Protein AF-A0A8H7XDQ0-F1 (afdb_monomer)

Nearest PDB structures (foldseek):
  6oop-assembly1_A  TM=6.979E-01  e=4.831E+00  Escherichia coli

Foldseek 3Di:
DVQLLVLQLQLLVQLLVCQVVVDPPCRNVCRNVVSNVVSVVVVVVVVLVVLCVVCVPCSPVSVVVVVVVVVVVVVVCVVVVVVVCVPPNPNVSSVVVSVVVNVVVVVVVVCVVCVVVVVVVCVVVCVVPDD

Structure (mmCIF, N/CA/C/O backbone):
data_AF-A0A8H7XDQ0-F1
#
_entry.id   AF-A0A8H7XDQ0-F1
#
loop_
_atom_site.group_PDB
_atom_site.id
_atom_site.type_symbol
_atom_site.label_atom_id
_atom_site.label_alt_id
_atom_site.label_comp_id
_atom_site.label_asym_id
_atom_site.label_entity_id
_atom_site.label_seq_id
_atom_site.pdbx_PDB_ins_code
_atom_site.Cartn_x
_atom_site.Cartn_y
_atom_site.Cartn_z
_atom_site.occupancy
_atom_site.B_iso_or_equiv
_atom_site.auth_seq_id
_atom_site.auth_comp_id
_atom_site.auth_asym_id
_atom_site.auth_atom_id
_atom_site.pdbx_PDB_model_num
ATOM 1 N N . MET A 1 1 ? -6.743 8.892 3.136 1.00 69.12 1 MET A N 1
ATOM 2 C CA . MET A 1 1 ? -7.023 7.814 2.158 1.00 69.12 1 MET A CA 1
ATOM 3 C C . MET A 1 1 ? -6.855 8.294 0.718 1.00 69.12 1 MET A C 1
ATOM 5 O O . MET A 1 1 ? -6.057 7.706 0.011 1.00 69.12 1 MET A O 1
ATOM 9 N N . ILE A 1 2 ? -7.502 9.386 0.288 1.00 67.25 2 ILE A N 1
ATOM 10 C CA . ILE A 1 2 ? -7.308 9.936 -1.075 1.00 67.25 2 ILE A CA 1
ATOM 11 C C . ILE A 1 2 ? -5.862 10.418 -1.307 1.00 67.25 2 ILE A C 1
ATOM 13 O O . ILE A 1 2 ? -5.268 10.087 -2.326 1.00 67.25 2 ILE A O 1
ATOM 17 N N . SER A 1 3 ? -5.264 11.117 -0.333 1.00 69.44 3 SER A N 1
ATOM 18 C CA . SER A 1 3 ? -3.849 11.528 -0.380 1.00 69.44 3 SER A CA 1
ATOM 19 C C . SER A 1 3 ? -2.891 10.335 -0.487 1.00 69.44 3 SER A C 1
ATOM 21 O O . SER A 1 3 ? -2.026 10.324 -1.353 1.00 69.44 3 SER A O 1
ATOM 23 N N . TYR A 1 4 ? -3.097 9.298 0.332 1.00 71.50 4 TYR A N 1
ATOM 24 C CA . TYR A 1 4 ? -2.370 8.022 0.264 1.00 71.50 4 TYR A CA 1
ATOM 25 C C . TYR A 1 4 ? -2.417 7.414 -1.146 1.00 71.50 4 TYR A C 1
ATOM 27 O O . TYR A 1 4 ? -1.381 7.106 -1.723 1.00 71.50 4 TYR A O 1
ATOM 35 N N . LEU A 1 5 ? -3.612 7.317 -1.736 1.00 68.75 5 LEU A N 1
ATOM 36 C CA . LEU A 1 5 ? -3.806 6.709 -3.053 1.00 68.75 5 LEU A CA 1
ATOM 37 C C . LEU A 1 5 ? -3.066 7.492 -4.147 1.00 68.75 5 LEU A C 1
ATOM 39 O O . LEU A 1 5 ? -2.370 6.891 -4.959 1.00 68.75 5 LEU A O 1
ATOM 43 N N . LEU A 1 6 ? -3.153 8.826 -4.131 1.00 69.69 6 LEU A N 1
ATOM 44 C CA . LEU A 1 6 ? -2.487 9.681 -5.115 1.00 69.69 6 LEU A CA 1
ATOM 45 C C . LEU A 1 6 ? -0.963 9.535 -5.073 1.00 69.69 6 LEU A C 1
ATOM 47 O O . LEU A 1 6 ? -0.355 9.319 -6.122 1.00 69.69 6 LEU A O 1
ATOM 51 N N . PHE A 1 7 ? -0.359 9.603 -3.884 1.00 73.62 7 PHE A N 1
ATOM 52 C CA . PHE A 1 7 ? 1.097 9.531 -3.720 1.00 73.62 7 PHE A CA 1
ATOM 53 C C . PHE A 1 7 ? 1.650 8.119 -3.947 1.00 73.62 7 PHE A C 1
ATOM 55 O O . PHE A 1 7 ? 2.671 7.951 -4.612 1.00 73.62 7 PHE A O 1
ATOM 62 N N . THR A 1 8 ? 0.957 7.084 -3.468 1.00 70.56 8 THR A N 1
ATOM 63 C CA . THR A 1 8 ? 1.405 5.698 -3.640 1.00 70.56 8 THR A CA 1
ATOM 64 C C . THR A 1 8 ? 1.218 5.220 -5.083 1.00 70.56 8 THR A C 1
ATOM 66 O O . THR A 1 8 ? 2.123 4.587 -5.622 1.00 70.56 8 THR A O 1
ATOM 69 N N . ALA A 1 9 ? 0.117 5.580 -5.759 1.00 68.44 9 ALA A N 1
ATOM 70 C CA . ALA A 1 9 ? -0.081 5.238 -7.170 1.00 68.44 9 ALA A CA 1
ATOM 71 C C . ALA A 1 9 ? 0.969 5.914 -8.063 1.00 68.44 9 ALA A C 1
ATOM 73 O O . ALA A 1 9 ? 1.664 5.226 -8.810 1.00 68.44 9 ALA A O 1
ATOM 74 N N . THR A 1 10 ? 1.144 7.237 -7.953 1.00 71.94 10 THR A N 1
ATOM 75 C CA . THR A 1 10 ? 2.173 7.949 -8.735 1.00 71.94 10 THR A CA 1
ATOM 76 C C . THR A 1 10 ? 3.577 7.421 -8.451 1.00 71.94 10 THR A C 1
ATOM 78 O O . THR A 1 10 ? 4.348 7.257 -9.393 1.00 71.94 10 THR A O 1
ATOM 81 N N . GLY A 1 11 ? 3.884 7.054 -7.204 1.00 66.06 11 GLY A N 1
ATOM 82 C CA . GLY A 1 11 ? 5.151 6.430 -6.830 1.00 66.06 11 GLY A CA 1
ATOM 83 C C . GLY A 1 11 ? 5.394 5.062 -7.487 1.00 66.06 11 GLY A C 1
ATOM 84 O O . GLY A 1 11 ? 6.454 4.851 -8.078 1.00 66.06 11 GLY A O 1
ATOM 85 N N . PHE A 1 12 ? 4.413 4.149 -7.469 1.00 68.00 12 PHE A N 1
ATOM 86 C CA . PHE A 1 12 ? 4.536 2.836 -8.126 1.00 68.00 12 PHE A CA 1
ATOM 87 C C . PHE A 1 12 ? 4.645 2.949 -9.654 1.00 68.00 12 PHE A C 1
ATOM 89 O O . PHE A 1 12 ? 5.475 2.267 -10.261 1.00 68.00 12 PHE A O 1
ATOM 96 N N . PHE A 1 13 ? 3.865 3.835 -10.285 1.00 66.25 13 PHE A N 1
ATOM 97 C CA . PHE A 1 13 ? 3.946 4.070 -11.732 1.00 66.25 13 PHE A CA 1
ATOM 98 C C . PHE A 1 13 ? 5.271 4.739 -12.139 1.00 66.25 13 PHE A C 1
ATOM 100 O O . PHE A 1 13 ? 5.869 4.334 -13.140 1.00 66.25 13 PHE A O 1
ATOM 107 N N . ALA A 1 14 ? 5.769 5.703 -11.354 1.00 67.69 14 ALA A N 1
ATOM 108 C CA . ALA A 1 14 ? 7.062 6.353 -11.584 1.00 67.69 14 ALA A CA 1
ATOM 109 C C . ALA A 1 14 ? 8.229 5.365 -11.436 1.00 67.69 14 ALA A C 1
ATOM 111 O O . ALA A 1 14 ? 9.143 5.355 -12.265 1.00 67.69 14 ALA A O 1
ATOM 112 N N . TRP A 1 15 ? 8.173 4.482 -10.437 1.00 66.81 15 TRP A N 1
ATOM 113 C CA . TRP A 1 15 ? 9.177 3.440 -10.236 1.00 66.81 15 TRP A CA 1
ATOM 114 C C . TRP A 1 15 ? 9.141 2.386 -11.358 1.00 66.81 15 TRP A C 1
ATOM 116 O O . TRP A 1 15 ? 10.180 2.044 -11.920 1.00 66.81 15 TRP A O 1
ATOM 126 N N . GLY A 1 16 ? 7.949 1.942 -11.776 1.00 62.28 16 GLY A N 1
ATOM 127 C CA . GLY A 1 16 ? 7.778 0.958 -12.852 1.00 62.28 16 GLY A CA 1
ATOM 128 C C . GLY A 1 16 ? 8.149 1.460 -14.258 1.00 62.28 16 GLY A C 1
ATOM 129 O O . GLY A 1 16 ? 8.621 0.677 -15.087 1.00 62.28 16 GLY A O 1
ATOM 130 N N . GLN A 1 17 ? 7.968 2.752 -14.553 1.00 62.03 17 GLN A N 1
ATOM 131 C CA . GLN A 1 17 ? 8.495 3.380 -15.778 1.00 62.03 17 GLN A CA 1
ATOM 132 C C . GLN A 1 17 ? 10.022 3.510 -15.718 1.00 62.03 17 GLN A C 1
ATOM 134 O O . GLN A 1 17 ? 10.711 3.121 -16.662 1.00 62.03 17 GLN A O 1
ATOM 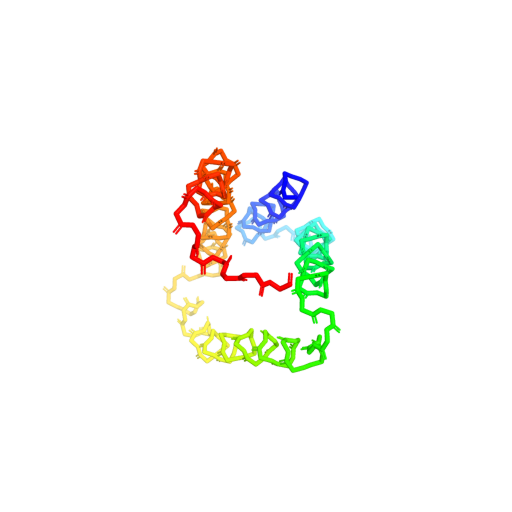139 N N . SER A 1 18 ? 10.558 3.963 -14.581 1.00 57.81 18 SER A N 1
ATOM 140 C CA . SER A 1 18 ? 12.002 4.153 -14.393 1.00 57.81 18 SER A CA 1
ATOM 141 C C . SER A 1 18 ? 12.786 2.835 -14.447 1.00 57.81 18 SER A C 1
ATOM 143 O O . SER A 1 18 ? 13.880 2.797 -15.006 1.00 57.81 18 SER A O 1
ATOM 145 N N . ALA A 1 19 ? 12.205 1.732 -13.959 1.00 58.75 19 ALA A N 1
ATOM 146 C CA . ALA A 1 19 ? 12.792 0.394 -14.052 1.00 58.75 19 ALA A CA 1
ATOM 147 C C . ALA A 1 19 ? 12.897 -0.125 -15.501 1.00 58.75 19 ALA A C 1
ATOM 149 O O . ALA A 1 19 ? 13.801 -0.894 -15.810 1.00 58.75 19 ALA A O 1
ATOM 150 N N . LYS A 1 20 ? 12.000 0.299 -16.409 1.00 58.53 20 LYS A N 1
ATOM 151 C CA . LYS A 1 20 ? 12.071 -0.052 -17.842 1.00 58.53 20 LYS A CA 1
ATOM 152 C C . LYS A 1 20 ? 13.076 0.807 -18.603 1.00 58.53 20 LYS A C 1
ATOM 154 O O . LYS A 1 20 ? 13.655 0.354 -19.583 1.00 58.53 20 LYS A O 1
ATOM 159 N N . ALA A 1 21 ? 13.200 2.066 -18.198 1.00 58.91 21 ALA A N 1
ATOM 160 C CA . ALA A 1 21 ? 13.953 3.074 -18.925 1.00 58.91 21 ALA A CA 1
ATOM 161 C C . ALA A 1 21 ? 15.449 3.106 -18.564 1.00 58.91 21 ALA A C 1
ATOM 163 O O . ALA A 1 21 ? 16.156 3.932 -19.133 1.00 58.91 21 ALA A O 1
ATOM 164 N N . LEU A 1 22 ? 15.926 2.258 -17.629 1.00 61.38 22 LEU A N 1
ATOM 165 C CA . LEU A 1 22 ? 17.319 2.258 -17.132 1.00 61.38 22 LEU A CA 1
ATOM 166 C C . LEU A 1 22 ? 17.818 3.686 -16.830 1.00 61.38 22 LEU A C 1
ATOM 168 O O . LEU A 1 22 ? 18.952 4.062 -17.12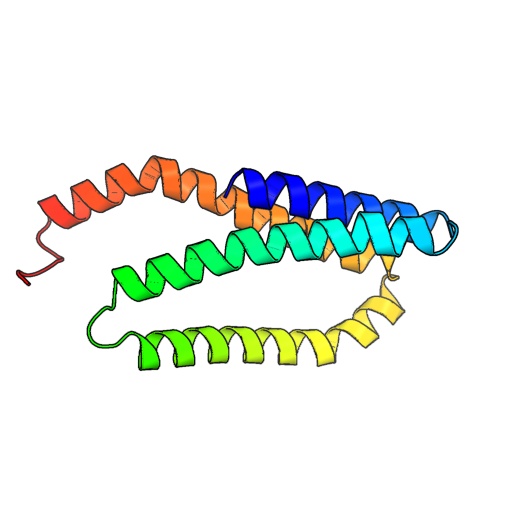0 1.00 61.38 22 LEU A O 1
ATOM 172 N N . SER A 1 23 ? 16.920 4.520 -16.300 1.00 57.72 23 SER A N 1
ATOM 173 C CA . SER A 1 23 ? 17.185 5.941 -16.101 1.00 57.72 23 SER A CA 1
ATOM 174 C C . SER A 1 23 ? 18.169 6.159 -14.947 1.00 57.72 23 SER A C 1
ATOM 176 O O . SER A 1 23 ? 18.235 5.320 -14.044 1.00 57.72 23 SER A O 1
ATOM 178 N N . PRO A 1 24 ? 18.913 7.284 -14.938 1.00 62.22 24 PRO A N 1
ATOM 179 C CA . PRO A 1 24 ? 19.857 7.603 -13.873 1.00 62.22 24 PRO A CA 1
ATOM 180 C C . PRO A 1 24 ? 19.220 7.426 -12.494 1.00 62.22 24 PRO A C 1
ATOM 182 O O . PRO A 1 24 ? 18.089 7.865 -12.273 1.00 62.22 24 PR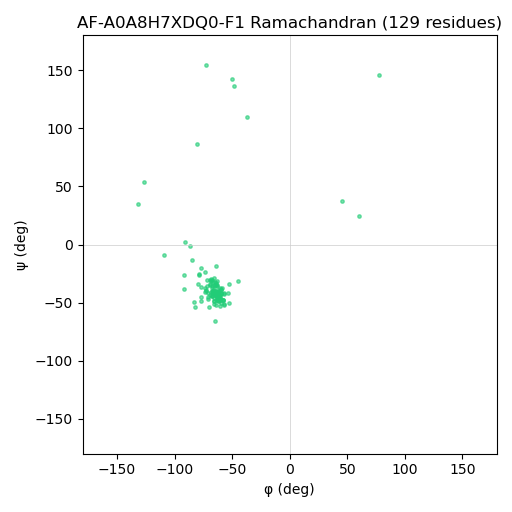O A O 1
ATOM 185 N N . TRP A 1 25 ? 19.968 6.815 -11.572 1.00 64.38 25 TRP A N 1
ATOM 186 C CA . TRP A 1 25 ? 19.526 6.407 -10.233 1.00 64.38 25 TRP A CA 1
ATOM 187 C C . TRP A 1 25 ? 18.689 7.428 -9.425 1.00 64.38 25 TRP A C 1
ATOM 189 O O . TRP A 1 25 ? 17.819 6.971 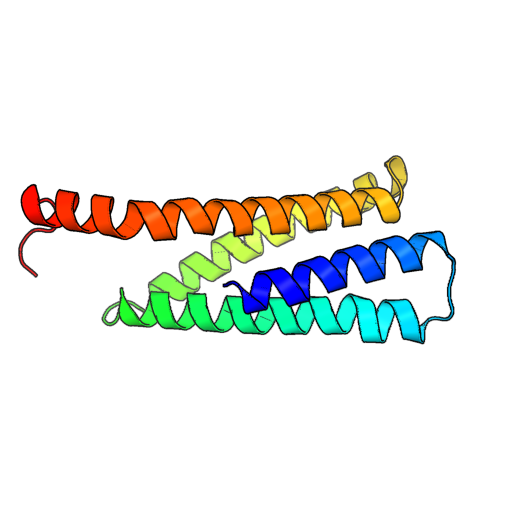-8.677 1.00 64.38 25 TRP A O 1
ATOM 199 N N . PRO A 1 26 ? 18.849 8.770 -9.548 1.00 64.88 26 PRO A N 1
ATOM 200 C CA . PRO A 1 26 ? 18.089 9.705 -8.720 1.00 64.88 26 PRO A CA 1
ATOM 201 C C . PRO A 1 26 ? 16.588 9.681 -9.019 1.00 64.88 26 PRO A C 1
ATOM 203 O O . PRO A 1 26 ? 15.778 9.867 -8.117 1.00 64.88 26 PRO A O 1
ATOM 206 N N . VAL A 1 27 ? 16.190 9.421 -10.266 1.00 65.12 27 VAL A N 1
ATOM 207 C CA . VAL A 1 27 ? 14.781 9.472 -10.683 1.00 65.12 27 VAL A CA 1
ATOM 208 C C . VAL A 1 27 ? 13.959 8.313 -10.084 1.00 65.12 27 VAL A C 1
ATOM 210 O O . VAL A 1 27 ? 12.978 8.587 -9.390 1.00 65.12 27 VAL A O 1
ATOM 213 N N . PRO A 1 28 ? 14.343 7.029 -10.240 1.00 64.75 28 PRO A N 1
ATOM 214 C CA . PRO A 1 28 ? 13.632 5.922 -9.598 1.00 64.75 28 PRO A CA 1
ATOM 215 C C . PRO A 1 28 ? 13.677 5.973 -8.064 1.00 64.75 28 PRO A C 1
ATOM 217 O O . PRO A 1 28 ? 12.700 5.599 -7.414 1.00 64.75 28 PRO A O 1
ATOM 220 N N . VAL A 1 29 ? 14.787 6.427 -7.473 1.00 65.06 29 VAL A N 1
ATOM 221 C CA . VAL A 1 29 ? 14.985 6.377 -6.015 1.00 65.06 29 VAL A CA 1
ATOM 222 C C . VAL A 1 29 ? 14.326 7.563 -5.308 1.00 65.06 29 VAL A C 1
ATOM 224 O O . VAL A 1 29 ? 13.564 7.368 -4.364 1.00 65.06 29 VAL A O 1
ATOM 227 N N . VAL A 1 30 ? 14.562 8.793 -5.763 1.00 68.81 30 VAL A N 1
ATOM 228 C CA . VAL A 1 30 ? 14.035 9.987 -5.082 1.00 68.81 30 VAL A CA 1
ATOM 229 C C . VAL A 1 30 ? 12.556 10.178 -5.397 1.00 68.81 30 VAL A C 1
ATOM 231 O O . VAL A 1 30 ? 11.759 10.399 -4.489 1.00 68.81 30 VAL A O 1
ATOM 234 N N . VAL A 1 31 ? 12.168 10.048 -6.668 1.00 70.06 31 VAL A N 1
ATOM 235 C CA . VAL A 1 31 ? 10.775 10.259 -7.079 1.00 70.06 31 VAL A CA 1
ATOM 236 C C . VAL A 1 31 ? 9.961 8.992 -6.824 1.00 70.06 31 VAL A C 1
ATOM 238 O O . VAL A 1 31 ? 8.977 9.046 -6.100 1.00 70.06 31 VAL A O 1
ATOM 241 N N . GLY A 1 32 ? 10.386 7.829 -7.325 1.00 71.88 32 GLY A N 1
ATOM 242 C CA . GLY A 1 32 ? 9.633 6.577 -7.161 1.00 71.88 32 GLY A CA 1
ATOM 243 C C . GLY A 1 32 ? 9.530 6.111 -5.704 1.00 71.88 32 GLY A C 1
ATOM 244 O O . GLY A 1 32 ? 8.447 6.101 -5.121 1.00 71.88 32 GLY A O 1
ATOM 245 N N . LEU A 1 33 ? 10.658 5.744 -5.089 1.00 73.62 33 LEU A N 1
ATOM 246 C CA . LEU A 1 33 ? 10.680 5.234 -3.710 1.00 73.62 33 LEU A CA 1
ATOM 247 C C . LEU A 1 33 ? 10.296 6.298 -2.669 1.00 73.62 33 LEU A C 1
ATOM 249 O O . LEU A 1 33 ? 9.621 5.964 -1.691 1.00 73.62 33 LEU A O 1
ATOM 253 N N . GLY A 1 34 ? 10.674 7.563 -2.878 1.00 77.69 34 GLY A N 1
ATOM 254 C CA . GLY A 1 34 ? 10.301 8.668 -1.991 1.00 77.69 34 GLY A CA 1
ATOM 255 C C . GLY A 1 34 ? 8.788 8.892 -1.922 1.00 77.69 34 GLY A C 1
ATOM 256 O O . GLY A 1 34 ? 8.224 8.927 -0.827 1.00 77.69 34 GLY A O 1
ATOM 257 N N . LEU A 1 35 ? 8.106 8.953 -3.073 1.00 77.31 35 LEU A N 1
ATOM 258 C CA . LEU A 1 35 ? 6.645 9.113 -3.129 1.00 77.31 35 LEU A CA 1
ATOM 259 C C . LEU A 1 35 ? 5.900 7.905 -2.546 1.00 77.31 35 LEU A C 1
ATOM 261 O O . LEU A 1 35 ? 4.911 8.086 -1.833 1.00 77.31 35 LEU A O 1
ATOM 265 N N . ILE A 1 36 ? 6.394 6.683 -2.787 1.00 78.81 36 ILE A N 1
ATOM 266 C CA . ILE A 1 36 ? 5.813 5.461 -2.211 1.00 78.81 36 ILE A CA 1
ATOM 267 C C . ILE A 1 36 ? 5.872 5.509 -0.681 1.00 78.81 36 ILE A C 1
ATOM 269 O O . ILE A 1 36 ? 4.840 5.343 -0.030 1.00 78.81 36 ILE A O 1
ATOM 273 N N . ASN A 1 37 ? 7.051 5.760 -0.103 1.00 81.50 37 ASN A N 1
ATOM 274 C CA . ASN A 1 37 ? 7.227 5.779 1.353 1.00 81.50 37 ASN A CA 1
ATOM 275 C C . ASN A 1 37 ? 6.439 6.915 2.010 1.00 81.50 37 ASN A C 1
ATOM 277 O O . ASN A 1 37 ? 5.799 6.701 3.040 1.00 81.50 37 ASN A O 1
ATOM 281 N N . PHE A 1 38 ? 6.418 8.094 1.386 1.00 80.00 38 PHE A N 1
ATOM 282 C CA . PHE A 1 38 ? 5.623 9.221 1.863 1.00 80.00 38 PHE A CA 1
ATOM 283 C C . PHE A 1 38 ? 4.126 8.888 1.887 1.00 80.00 38 PHE A C 1
ATOM 285 O O . PHE A 1 38 ? 3.458 9.088 2.904 1.00 80.00 38 PHE A O 1
ATOM 292 N N . GLY A 1 39 ? 3.610 8.301 0.802 1.00 79.12 39 GLY A N 1
ATOM 293 C CA . GLY A 1 39 ? 2.237 7.811 0.745 1.00 79.12 39 GLY A CA 1
ATOM 294 C C . GLY A 1 39 ? 1.960 6.792 1.850 1.00 79.12 39 GLY A C 1
ATOM 295 O O . GLY A 1 39 ? 1.037 6.988 2.639 1.00 79.12 39 GLY A O 1
ATOM 296 N N . ILE A 1 40 ? 2.807 5.765 1.984 1.00 82.25 40 ILE A N 1
ATOM 297 C CA . ILE A 1 40 ? 2.653 4.705 2.992 1.00 82.25 40 ILE A CA 1
ATOM 298 C C . ILE A 1 40 ? 2.612 5.259 4.415 1.00 82.25 40 ILE A C 1
ATOM 300 O O . ILE A 1 40 ? 1.766 4.833 5.209 1.00 82.25 40 ILE A O 1
ATOM 304 N N . GLN A 1 41 ? 3.469 6.228 4.736 1.00 84.62 41 GLN A N 1
ATOM 305 C CA . GLN A 1 41 ? 3.506 6.830 6.063 1.00 84.62 41 GLN A CA 1
ATOM 306 C C . GLN A 1 41 ? 2.192 7.550 6.394 1.00 84.62 41 GLN A C 1
ATOM 308 O O . GLN A 1 41 ? 1.637 7.333 7.471 1.00 84.62 41 GLN A O 1
ATOM 313 N N . LEU A 1 42 ? 1.640 8.328 5.454 1.00 82.12 42 LEU A N 1
ATOM 314 C CA . LEU A 1 42 ? 0.353 9.013 5.636 1.00 82.12 42 LEU A CA 1
ATOM 315 C C . LEU A 1 42 ? -0.805 8.031 5.883 1.00 82.12 42 LEU A C 1
ATOM 317 O O . LEU A 1 42 ? -1.704 8.315 6.674 1.00 82.12 42 LEU A O 1
ATOM 321 N N . GLY A 1 43 ? -0.794 6.877 5.211 1.00 80.56 43 GLY A N 1
ATOM 322 C CA . GLY A 1 43 ? -1.800 5.829 5.407 1.00 80.56 43 GLY A CA 1
ATOM 323 C C . GLY A 1 43 ? -1.656 5.128 6.752 1.00 80.56 43 GLY A C 1
ATOM 324 O O . GLY A 1 43 ? -2.634 4.982 7.485 1.00 80.56 43 GLY A O 1
ATOM 325 N N . THR A 1 44 ? -0.427 4.741 7.090 1.00 82.88 44 THR A N 1
ATOM 326 C CA . THR A 1 44 ? -0.118 3.987 8.310 1.00 82.88 44 THR A CA 1
ATOM 327 C C . THR A 1 44 ? -0.476 4.792 9.551 1.00 82.88 44 THR A C 1
ATOM 329 O O . THR A 1 44 ? -1.154 4.266 10.429 1.00 82.88 44 THR A O 1
ATOM 332 N N . THR A 1 45 ? -0.116 6.079 9.598 1.00 85.69 45 THR A N 1
ATOM 333 C CA . THR A 1 45 ? -0.464 6.955 10.726 1.00 85.69 45 THR A CA 1
ATOM 334 C C . THR A 1 45 ? -1.979 7.010 10.948 1.00 85.69 45 THR A C 1
ATOM 336 O O . THR A 1 45 ? -2.432 6.891 12.081 1.00 85.69 45 THR A O 1
ATOM 339 N N . GLY A 1 46 ? -2.778 7.094 9.877 1.00 82.31 46 GLY A N 1
ATOM 340 C CA . GLY A 1 46 ? -4.240 7.105 9.990 1.00 82.31 46 GLY A CA 1
ATOM 341 C C . GLY A 1 46 ? -4.832 5.799 10.537 1.00 82.31 46 GLY A C 1
ATOM 342 O O . GLY A 1 46 ? -5.746 5.838 11.357 1.00 82.31 46 GLY A O 1
ATOM 343 N N . VAL A 1 47 ? -4.307 4.644 10.114 1.00 80.75 47 VAL A N 1
ATOM 344 C CA . VAL A 1 47 ? -4.761 3.329 10.607 1.00 80.75 47 VAL A CA 1
ATOM 345 C C . VAL A 1 47 ? -4.390 3.140 12.075 1.00 80.75 47 VAL A C 1
ATOM 347 O O . VAL A 1 47 ? -5.224 2.721 12.872 1.00 80.75 47 VAL A O 1
ATOM 350 N N . VAL A 1 48 ? -3.157 3.495 12.436 1.00 81.31 48 VAL A N 1
ATOM 351 C CA . VAL A 1 48 ? -2.632 3.422 13.804 1.00 81.31 48 VAL A CA 1
ATOM 352 C C . VAL A 1 48 ? -3.509 4.247 14.749 1.00 81.31 48 VAL A C 1
ATOM 354 O O . VAL A 1 48 ? -4.008 3.707 15.733 1.00 81.31 48 VAL A O 1
ATOM 357 N N . SER A 1 49 ? -3.776 5.517 14.425 1.00 83.50 49 SER A N 1
ATOM 358 C CA . SER A 1 49 ? -4.648 6.371 15.243 1.00 83.50 49 SER A CA 1
ATOM 359 C C . SER A 1 49 ? -6.065 5.807 15.373 1.00 83.50 49 SER A C 1
ATOM 361 O O . SER A 1 49 ? -6.604 5.757 16.473 1.00 83.50 49 SER A O 1
ATOM 363 N N . TYR A 1 50 ? -6.646 5.291 14.286 1.00 80.88 50 TYR A N 1
ATOM 364 C CA . TYR A 1 50 ? -7.984 4.697 14.330 1.00 80.88 50 TYR A CA 1
ATOM 365 C C . TYR A 1 50 ? -8.067 3.463 15.245 1.00 80.88 50 TYR A C 1
ATOM 367 O O . TYR A 1 50 ? -9.056 3.281 15.959 1.00 80.88 50 TYR A O 1
ATOM 375 N N . VAL A 1 51 ? -7.036 2.613 15.240 1.00 77.94 51 VAL A N 1
ATOM 376 C CA . VAL A 1 51 ? -6.974 1.426 16.104 1.00 77.94 51 VAL A CA 1
ATOM 377 C C . VAL A 1 51 ? -6.862 1.825 17.577 1.00 77.94 51 VAL A C 1
ATOM 379 O O . VAL A 1 51 ? -7.558 1.226 18.399 1.00 77.94 51 VAL A O 1
ATOM 382 N N . VAL A 1 52 ? -6.072 2.860 17.900 1.00 77.56 52 VAL A N 1
ATOM 383 C CA . VAL A 1 52 ? -5.990 3.434 19.262 1.00 77.56 52 VAL A CA 1
ATOM 384 C C . VAL A 1 52 ? -7.360 3.910 19.718 1.00 77.56 52 VAL A C 1
ATOM 386 O O . VAL A 1 52 ? -7.784 3.590 20.826 1.00 77.56 52 VAL A O 1
ATOM 389 N N . ASP A 1 53 ? -8.053 4.656 18.858 1.00 79.69 53 ASP A N 1
ATOM 390 C CA . ASP A 1 53 ? -9.328 5.275 19.202 1.00 79.69 53 ASP A CA 1
ATOM 391 C C . ASP A 1 53 ? -10.435 4.235 19.415 1.00 79.69 53 ASP A C 1
ATOM 393 O O . ASP A 1 53 ? -11.252 4.385 20.322 1.00 79.69 53 ASP A O 1
ATOM 397 N N . CYS A 1 54 ? -10.453 3.156 18.622 1.00 76.44 54 CYS A N 1
ATOM 398 C CA . CYS A 1 54 ? -11.455 2.092 18.751 1.00 76.44 54 CYS A CA 1
ATOM 399 C C . CYS A 1 54 ? -11.177 1.117 19.906 1.00 76.44 54 CYS A C 1
ATOM 401 O O . CYS A 1 54 ? -12.117 0.510 20.411 1.00 76.44 54 CYS A O 1
ATOM 403 N N . HIS A 1 55 ? -9.916 0.952 20.318 1.00 73.25 55 HIS A N 1
ATOM 404 C CA . HIS A 1 55 ? -9.506 0.012 21.369 1.00 73.25 55 HIS A CA 1
ATOM 405 C C . HIS A 1 55 ? -8.691 0.714 22.464 1.00 73.25 55 HIS A C 1
ATOM 407 O O . HIS A 1 55 ? -7.590 0.272 22.790 1.00 73.25 55 HIS A O 1
ATOM 413 N N . ARG A 1 56 ? -9.215 1.799 23.055 1.00 65.88 56 ARG A N 1
ATOM 414 C CA . ARG A 1 56 ? -8.482 2.592 24.068 1.00 65.88 56 ARG A CA 1
ATOM 415 C C . ARG A 1 56 ? -7.963 1.752 25.241 1.00 65.88 56 ARG A C 1
ATOM 417 O O . ARG A 1 56 ? -6.801 1.911 25.604 1.00 65.88 56 ARG A O 1
ATOM 424 N N . ASP A 1 57 ? -8.764 0.815 25.752 1.00 71.06 57 ASP A N 1
ATOM 425 C CA . ASP A 1 57 ? -8.394 -0.024 26.907 1.00 71.06 57 ASP A CA 1
ATOM 426 C C . ASP A 1 57 ? -7.407 -1.159 26.577 1.00 71.06 57 ASP A C 1
ATOM 428 O O . ASP A 1 57 ? -6.726 -1.663 27.466 1.00 71.06 57 ASP A O 1
ATOM 432 N N . LYS A 1 58 ? -7.296 -1.566 25.303 1.00 75.81 58 LYS A N 1
ATOM 433 C CA . LYS A 1 58 ? -6.424 -2.669 24.841 1.00 75.81 58 LYS A CA 1
ATOM 434 C C . LYS A 1 58 ? -5.579 -2.294 23.626 1.00 75.81 58 LYS A C 1
ATOM 436 O O . LYS A 1 58 ? -5.305 -3.114 22.748 1.00 75.81 58 LYS A O 1
ATOM 441 N N . SER A 1 59 ? -5.160 -1.037 23.566 1.00 73.75 59 SER A N 1
ATOM 442 C CA . SER A 1 59 ? -4.440 -0.486 22.416 1.00 73.75 59 SER A CA 1
ATOM 443 C C . SER A 1 59 ? -3.133 -1.243 22.149 1.00 73.75 59 SER A C 1
ATOM 445 O O . SER A 1 59 ? -2.857 -1.588 21.002 1.00 73.75 59 SER A O 1
ATOM 447 N N . GLY A 1 60 ? -2.379 -1.596 23.197 1.00 78.00 60 GLY A N 1
ATOM 448 C CA . GLY A 1 60 ? -1.129 -2.358 23.086 1.00 78.00 60 GLY A CA 1
ATOM 449 C C . GLY A 1 60 ? -1.293 -3.746 22.451 1.00 78.00 60 GLY A C 1
ATOM 450 O O . GLY A 1 60 ? -0.566 -4.082 21.516 1.00 78.00 60 GLY A O 1
ATOM 451 N N . GLU A 1 61 ? -2.279 -4.531 22.898 1.00 82.00 61 GLU A N 1
ATOM 452 C CA . GLU A 1 61 ? -2.566 -5.866 22.341 1.00 82.00 61 GLU A CA 1
ATOM 453 C C . GLU A 1 61 ? -3.056 -5.778 20.887 1.00 82.00 61 GLU A C 1
ATOM 455 O O . GLU A 1 61 ? -2.605 -6.539 20.026 1.00 82.00 61 GLU A O 1
ATOM 460 N N . ALA A 1 62 ? -3.921 -4.803 20.580 1.00 82.25 62 ALA A N 1
ATOM 461 C CA . ALA A 1 62 ? -4.421 -4.575 19.225 1.00 82.25 62 ALA A CA 1
ATOM 462 C C . ALA A 1 62 ? -3.294 -4.178 18.252 1.00 82.25 62 ALA A C 1
ATOM 464 O O . ALA A 1 62 ? -3.234 -4.673 17.122 1.00 82.25 62 ALA A O 1
ATOM 465 N N . PHE A 1 63 ? -2.354 -3.335 18.693 1.00 83.38 63 PHE A N 1
ATOM 466 C CA . PHE A 1 63 ? -1.172 -2.987 17.906 1.00 83.38 63 PHE A CA 1
ATOM 467 C C . PHE A 1 63 ? -0.232 -4.157 17.671 1.00 83.38 63 PHE A C 1
ATOM 469 O O . PHE A 1 63 ? 0.314 -4.282 16.569 1.00 83.38 63 PHE A O 1
ATOM 476 N N . ALA A 1 64 ? -0.023 -4.992 18.687 1.00 84.88 64 ALA A N 1
ATOM 477 C CA . ALA A 1 64 ? 0.812 -6.177 18.569 1.00 84.88 64 ALA A CA 1
ATOM 478 C C . ALA A 1 64 ? 0.225 -7.148 17.536 1.00 84.88 64 ALA A C 1
ATOM 480 O O . ALA A 1 64 ? 0.938 -7.568 16.626 1.00 84.88 64 ALA A O 1
ATOM 481 N N . ALA A 1 65 ? -1.085 -7.413 17.596 1.00 87.06 65 ALA A N 1
ATOM 482 C CA . ALA A 1 65 ? -1.777 -8.250 16.618 1.00 87.06 65 ALA A CA 1
ATOM 483 C C . ALA A 1 65 ? -1.699 -7.669 15.193 1.00 87.06 65 ALA A C 1
ATOM 485 O O . ALA A 1 65 ? -1.393 -8.391 14.243 1.00 87.06 65 ALA A O 1
ATOM 486 N N . MET A 1 66 ? -1.895 -6.355 15.032 1.00 86.19 66 MET A N 1
ATOM 487 C CA . MET A 1 66 ? -1.786 -5.693 13.727 1.00 86.19 66 MET A CA 1
ATOM 488 C C . MET A 1 66 ? -0.370 -5.807 13.139 1.00 86.19 66 MET A C 1
ATOM 490 O O . MET A 1 66 ? -0.207 -6.119 11.957 1.00 86.19 66 MET A O 1
ATOM 494 N N . ASN A 1 67 ? 0.663 -5.581 13.956 1.00 87.50 67 ASN A N 1
ATOM 495 C CA . ASN A 1 67 ? 2.050 -5.722 13.513 1.00 87.50 67 ASN A CA 1
ATOM 496 C C . ASN A 1 67 ? 2.422 -7.180 13.240 1.00 87.50 67 ASN A C 1
ATOM 498 O O . ASN A 1 67 ? 3.166 -7.443 12.299 1.00 87.50 67 ASN A O 1
ATOM 502 N N . PHE A 1 68 ? 1.889 -8.126 14.007 1.00 89.75 68 PHE A N 1
ATOM 503 C CA . PHE A 1 68 ? 2.098 -9.549 13.772 1.00 89.75 68 PHE A CA 1
ATOM 504 C C . PHE A 1 68 ? 1.584 -9.967 12.390 1.00 89.75 68 PHE A C 1
ATOM 506 O O . PHE A 1 68 ? 2.346 -10.520 11.599 1.00 89.75 68 PHE A O 1
ATOM 513 N N . VAL A 1 69 ? 0.343 -9.602 12.043 1.00 89.06 69 VAL A N 1
ATOM 514 C CA . VAL A 1 69 ? -0.231 -9.883 10.714 1.00 89.06 69 VAL A CA 1
ATOM 515 C C . VAL A 1 69 ? 0.585 -9.212 9.605 1.00 89.06 69 VAL A C 1
ATOM 517 O O . VAL A 1 69 ? 0.902 -9.847 8.598 1.00 89.06 69 VAL A O 1
ATOM 520 N N . LYS A 1 70 ? 0.988 -7.949 9.804 1.00 84.19 70 LYS A N 1
ATOM 521 C CA . LYS A 1 70 ? 1.849 -7.223 8.858 1.00 84.19 70 LYS A CA 1
ATOM 522 C C . LYS A 1 70 ? 3.176 -7.954 8.622 1.00 84.19 70 LYS A C 1
ATOM 524 O O . LYS A 1 70 ? 3.587 -8.112 7.475 1.00 84.19 70 LYS A O 1
ATOM 529 N N . ASN A 1 71 ? 3.843 -8.389 9.688 1.00 89.31 71 ASN A N 1
ATOM 530 C CA . ASN A 1 71 ? 5.143 -9.050 9.603 1.00 89.31 71 ASN A CA 1
ATOM 531 C C . ASN A 1 71 ? 5.036 -10.464 9.020 1.00 89.31 71 ASN A C 1
ATOM 533 O O . ASN A 1 71 ? 5.902 -10.850 8.241 1.00 89.31 71 ASN A O 1
ATOM 537 N N . MET A 1 72 ? 3.961 -11.207 9.306 1.00 91.31 72 MET A N 1
ATOM 538 C CA . MET A 1 72 ? 3.691 -12.490 8.645 1.00 91.31 72 MET A CA 1
ATOM 539 C C . MET A 1 72 ? 3.521 -12.324 7.133 1.00 91.31 72 MET A C 1
ATOM 541 O O . MET A 1 72 ? 4.107 -13.080 6.359 1.00 91.31 72 MET A O 1
ATOM 545 N N . PHE A 1 73 ? 2.757 -11.315 6.704 1.00 86.62 73 PHE A N 1
ATOM 546 C CA . PHE A 1 73 ? 2.594 -11.021 5.282 1.00 86.62 73 PHE A CA 1
ATOM 547 C C . PHE A 1 73 ? 3.928 -10.625 4.635 1.00 86.62 73 PHE A C 1
ATOM 549 O O . PHE A 1 73 ? 4.276 -11.137 3.573 1.00 86.62 73 PHE A O 1
ATOM 556 N N . ALA A 1 74 ? 4.705 -9.761 5.298 1.00 85.25 74 ALA A N 1
ATOM 557 C CA . ALA A 1 74 ? 6.023 -9.353 4.821 1.00 85.25 74 ALA A CA 1
ATOM 558 C C . ALA A 1 74 ? 6.993 -10.540 4.705 1.00 85.25 74 ALA A C 1
ATOM 560 O O . ALA A 1 74 ? 7.726 -10.635 3.722 1.00 85.25 74 ALA A O 1
ATOM 561 N N . PHE A 1 75 ? 6.961 -11.466 5.665 1.00 87.19 75 PHE A N 1
ATOM 562 C CA . PHE A 1 75 ? 7.766 -12.683 5.638 1.00 87.19 75 PHE A CA 1
ATOM 563 C C . PHE A 1 75 ? 7.398 -13.580 4.452 1.00 87.19 75 PHE A C 1
ATOM 565 O O . PHE A 1 75 ? 8.281 -14.002 3.705 1.00 87.19 75 PHE A O 1
ATOM 572 N N . GLY A 1 76 ? 6.103 -13.829 4.230 1.00 87.62 76 GLY A N 1
ATOM 573 C CA . GLY A 1 76 ? 5.642 -14.606 3.077 1.00 87.62 76 GLY A CA 1
ATOM 574 C C . GLY A 1 76 ? 6.052 -13.968 1.748 1.00 87.62 76 GLY A C 1
ATOM 575 O O . GLY A 1 76 ? 6.541 -14.654 0.852 1.00 87.62 76 GLY A O 1
ATOM 576 N N . LEU A 1 77 ? 5.934 -12.640 1.651 1.00 85.12 77 LEU A N 1
ATOM 577 C CA . LEU A 1 77 ? 6.314 -11.905 0.451 1.00 85.12 77 LEU A CA 1
ATOM 578 C C . LEU A 1 77 ? 7.824 -11.973 0.191 1.00 85.12 77 LEU A C 1
ATOM 580 O O . LEU A 1 77 ? 8.213 -12.266 -0.930 1.00 85.12 77 LEU A O 1
ATOM 584 N N . VAL A 1 78 ? 8.679 -11.758 1.196 1.00 85.50 78 VAL A N 1
ATOM 585 C CA . VAL A 1 78 ? 10.149 -11.789 1.037 1.00 85.50 78 VAL A CA 1
ATOM 586 C C . VAL A 1 78 ? 10.661 -13.138 0.535 1.00 85.50 78 VAL A C 1
ATOM 588 O O . VAL A 1 78 ? 11.573 -13.170 -0.289 1.00 85.50 78 VAL A O 1
ATOM 591 N N . ASN A 1 79 ? 10.071 -14.241 0.994 1.00 84.06 79 ASN A N 1
ATOM 592 C CA . ASN A 1 79 ? 10.478 -15.571 0.542 1.00 84.06 79 ASN A CA 1
ATOM 593 C C . ASN A 1 79 ? 10.101 -15.817 -0.928 1.00 84.06 79 ASN A C 1
ATOM 595 O O . ASN A 1 79 ? 10.852 -16.463 -1.646 1.00 84.06 79 ASN A O 1
ATOM 599 N N . TYR A 1 80 ? 8.974 -15.270 -1.390 1.00 83.31 80 TYR A N 1
ATOM 600 C CA . TYR A 1 80 ? 8.475 -15.492 -2.750 1.00 83.31 80 TYR A CA 1
ATOM 601 C C . TYR A 1 80 ? 8.954 -14.446 -3.772 1.00 83.31 80 TYR A C 1
ATOM 603 O O . TYR A 1 80 ? 9.038 -14.719 -4.968 1.00 83.31 80 TYR A O 1
ATOM 611 N N . ILE A 1 81 ? 9.273 -13.226 -3.328 1.00 81.56 81 ILE A N 1
ATOM 612 C CA . ILE A 1 81 ? 9.503 -12.094 -4.234 1.00 81.56 81 ILE A CA 1
ATOM 613 C C . ILE A 1 81 ? 10.765 -12.257 -5.083 1.00 81.56 81 ILE A C 1
ATOM 615 O O . ILE A 1 81 ? 10.781 -11.784 -6.215 1.00 81.56 81 ILE A O 1
ATOM 619 N N . ASN A 1 82 ? 11.797 -12.943 -4.582 1.00 82.12 82 ASN A N 1
ATOM 620 C CA . ASN A 1 82 ? 13.037 -13.159 -5.332 1.00 82.12 82 ASN A CA 1
ATOM 621 C C . ASN A 1 82 ? 12.802 -14.050 -6.561 1.00 82.12 82 ASN A C 1
ATOM 623 O O . ASN A 1 82 ? 13.154 -13.658 -7.675 1.00 82.12 82 ASN A O 1
ATOM 627 N N . ASP A 1 83 ? 12.117 -15.181 -6.383 1.00 82.38 83 ASP A N 1
ATOM 628 C CA . ASP A 1 83 ? 11.747 -16.079 -7.484 1.00 82.38 83 ASP A CA 1
ATOM 629 C C . ASP A 1 83 ? 10.756 -15.410 -8.446 1.00 82.38 83 ASP A C 1
ATOM 631 O O . ASP A 1 83 ? 10.810 -15.583 -9.669 1.00 82.38 83 ASP A O 1
ATOM 635 N N . TRP A 1 84 ? 9.864 -14.575 -7.908 1.00 78.88 84 TRP A N 1
ATOM 636 C CA . TRP A 1 84 ? 8.897 -13.840 -8.713 1.00 78.88 84 TRP A CA 1
ATOM 637 C C . TRP A 1 84 ? 9.559 -12.773 -9.597 1.00 78.88 84 TRP A C 1
ATOM 639 O O . TRP A 1 84 ? 9.218 -12.632 -10.774 1.00 78.88 84 TRP A O 1
ATOM 649 N N . ILE A 1 85 ? 10.551 -12.055 -9.064 1.00 78.19 85 ILE A N 1
ATOM 650 C CA . ILE A 1 85 ? 11.355 -11.093 -9.828 1.00 78.19 85 ILE A CA 1
ATOM 651 C C . ILE A 1 85 ? 12.182 -11.815 -10.895 1.00 78.19 85 ILE A C 1
ATOM 653 O O . ILE A 1 85 ? 12.253 -11.327 -12.024 1.00 78.19 85 ILE A O 1
ATOM 657 N N . ALA A 1 86 ? 12.755 -12.978 -10.572 1.00 77.69 86 ALA A N 1
ATOM 658 C CA . ALA A 1 86 ? 13.555 -13.762 -11.510 1.00 77.69 86 ALA A CA 1
ATOM 659 C C . ALA A 1 86 ? 12.742 -14.274 -12.715 1.00 77.69 86 ALA A C 1
ATOM 661 O O . ALA A 1 86 ? 13.270 -14.357 -13.821 1.00 77.69 86 ALA A O 1
ATOM 662 N N . THR A 1 87 ? 11.456 -14.581 -12.524 1.00 80.00 87 THR A N 1
ATOM 663 C CA . THR A 1 87 ? 10.591 -15.165 -13.567 1.00 80.00 87 THR A CA 1
ATOM 664 C C . THR A 1 87 ? 9.814 -14.138 -14.394 1.00 80.00 87 THR A C 1
ATOM 666 O O . THR A 1 87 ? 9.643 -14.326 -15.596 1.00 80.00 87 THR A O 1
ATOM 669 N N . GLN A 1 88 ? 9.321 -13.056 -13.782 1.00 72.12 88 GLN A N 1
ATOM 670 C CA . GLN A 1 88 ? 8.432 -12.071 -14.431 1.00 72.12 88 GLN A CA 1
ATOM 671 C C . GLN A 1 88 ? 9.111 -10.718 -14.698 1.00 72.12 88 GLN A C 1
ATOM 673 O O . GLN A 1 88 ? 8.548 -9.860 -15.384 1.00 72.12 88 GLN A O 1
ATOM 678 N N . GLY A 1 89 ? 10.316 -10.516 -14.163 1.00 71.75 89 GLY A N 1
ATOM 679 C CA . GLY A 1 89 ? 11.048 -9.261 -14.240 1.00 71.75 89 GLY A CA 1
ATOM 680 C C . GLY A 1 89 ? 10.531 -8.205 -13.260 1.00 71.75 89 GLY A C 1
ATOM 681 O O . GLY A 1 89 ? 9.333 -8.059 -12.999 1.00 71.75 89 GLY A O 1
ATOM 682 N N . THR A 1 90 ? 11.459 -7.396 -12.754 1.00 68.06 90 THR A N 1
ATOM 683 C CA . THR A 1 90 ? 11.227 -6.364 -11.732 1.00 68.06 90 THR A CA 1
ATOM 684 C C . THR A 1 90 ? 10.088 -5.403 -12.084 1.00 68.06 90 THR A C 1
ATOM 686 O O . THR A 1 90 ? 9.334 -4.968 -11.216 1.00 68.06 90 THR A O 1
ATOM 689 N N . ARG A 1 91 ? 9.909 -5.090 -13.372 1.00 65.31 91 ARG A N 1
ATOM 690 C CA . ARG A 1 91 ? 8.871 -4.160 -13.826 1.00 65.31 91 ARG A CA 1
ATOM 691 C C . ARG A 1 91 ? 7.456 -4.685 -13.592 1.00 65.31 91 ARG A C 1
ATOM 693 O O . ARG A 1 91 ? 6.627 -3.944 -13.070 1.00 65.31 91 ARG A O 1
ATOM 700 N N . ASN A 1 92 ? 7.178 -5.927 -13.987 1.00 69.38 92 ASN A N 1
ATOM 701 C CA . ASN A 1 92 ? 5.831 -6.488 -13.890 1.00 69.38 92 ASN A CA 1
ATOM 702 C C . ASN A 1 92 ? 5.453 -6.754 -12.436 1.00 69.38 92 ASN A C 1
ATOM 704 O O . ASN A 1 92 ? 4.347 -6.408 -12.034 1.00 69.38 92 ASN A O 1
ATOM 708 N N . VAL A 1 93 ? 6.383 -7.278 -11.633 1.00 74.94 93 VAL A N 1
ATOM 709 C CA . VAL A 1 93 ? 6.142 -7.551 -10.209 1.00 74.94 93 VAL A CA 1
ATOM 710 C C . VAL A 1 93 ? 5.735 -6.273 -9.470 1.00 74.94 93 VAL A C 1
ATOM 712 O O . VAL A 1 93 ? 4.712 -6.247 -8.789 1.00 74.94 93 VAL A O 1
ATOM 715 N N . PHE A 1 94 ? 6.457 -5.168 -9.672 1.00 69.00 94 PHE A N 1
ATOM 716 C CA . PHE A 1 94 ? 6.116 -3.901 -9.020 1.00 69.00 94 PHE A CA 1
ATOM 717 C C . PHE A 1 94 ? 4.859 -3.233 -9.587 1.00 69.00 94 PHE A C 1
ATOM 719 O O . PHE A 1 94 ? 4.136 -2.585 -8.832 1.00 69.00 94 PHE A O 1
ATOM 726 N N . PHE A 1 95 ? 4.547 -3.417 -10.874 1.00 70.50 95 PHE A N 1
ATOM 727 C CA . PHE A 1 95 ? 3.267 -2.972 -11.437 1.00 70.50 95 PHE A CA 1
ATOM 728 C C . PHE A 1 95 ? 2.082 -3.738 -10.841 1.00 70.50 95 PHE A C 1
ATOM 730 O O . PHE A 1 95 ? 1.056 -3.133 -10.540 1.00 70.50 95 PHE A O 1
ATOM 737 N N . VAL A 1 96 ? 2.227 -5.049 -10.628 1.00 77.69 96 VAL A N 1
ATOM 738 C CA . VAL A 1 96 ? 1.198 -5.890 -10.003 1.00 77.69 96 VAL A CA 1
ATOM 739 C C . VAL A 1 96 ? 1.018 -5.516 -8.533 1.00 77.69 96 VAL A C 1
ATOM 741 O O . VAL A 1 96 ? -0.114 -5.331 -8.095 1.00 77.69 96 VAL A O 1
ATOM 744 N N . ILE A 1 97 ? 2.105 -5.320 -7.781 1.00 79.44 97 ILE A N 1
ATOM 745 C CA . ILE A 1 97 ? 2.040 -4.884 -6.375 1.00 79.44 97 ILE A CA 1
ATOM 746 C C . ILE A 1 97 ? 1.429 -3.479 -6.267 1.00 79.44 97 ILE A C 1
ATOM 748 O O . ILE A 1 97 ? 0.557 -3.245 -5.426 1.00 79.44 97 ILE A O 1
ATOM 752 N N . GLY A 1 98 ? 1.825 -2.553 -7.143 1.00 72.00 98 GLY A N 1
ATOM 753 C CA . GLY A 1 98 ? 1.240 -1.216 -7.210 1.00 72.00 98 GLY A CA 1
ATOM 754 C C . GLY A 1 98 ? -0.247 -1.255 -7.563 1.00 72.00 98 GLY A C 1
ATOM 755 O O . GLY A 1 98 ? -1.056 -0.616 -6.893 1.00 72.00 98 GLY A O 1
ATOM 756 N N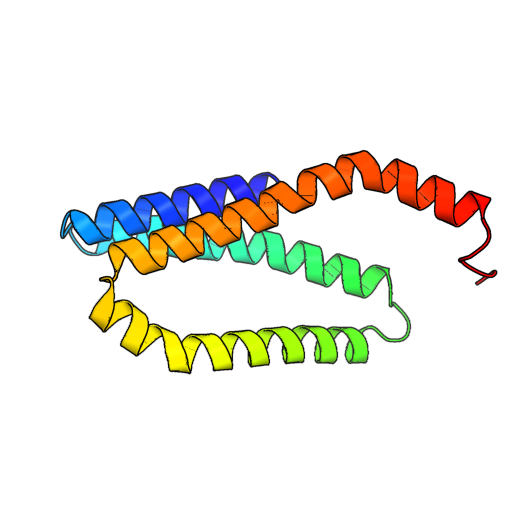 . GLY A 1 99 ? -0.629 -2.072 -8.547 1.00 75.00 99 GLY A N 1
ATOM 757 C CA . GLY A 1 99 ? -2.019 -2.297 -8.941 1.00 75.00 99 GLY A CA 1
ATOM 758 C C . GLY A 1 99 ? -2.864 -2.903 -7.821 1.00 75.00 99 GLY A C 1
ATOM 759 O O . GLY A 1 99 ? -3.958 -2.411 -7.553 1.00 75.00 99 GLY A O 1
ATOM 760 N N . LEU A 1 100 ? -2.344 -3.903 -7.104 1.00 79.56 100 L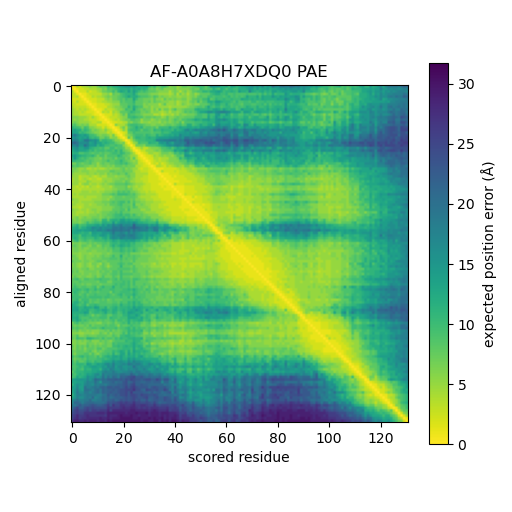EU A N 1
ATOM 761 C CA . LEU A 1 100 ? -3.010 -4.507 -5.948 1.00 79.56 100 LEU A CA 1
ATOM 762 C C . LEU A 1 100 ? -3.194 -3.489 -4.816 1.00 79.56 100 LEU A C 1
ATOM 764 O O . LEU A 1 100 ? -4.263 -3.418 -4.214 1.00 79.56 100 LEU A O 1
ATOM 768 N N . THR A 1 101 ? -2.184 -2.652 -4.572 1.00 73.81 101 THR A N 1
ATOM 769 C CA . THR A 1 101 ? -2.253 -1.568 -3.581 1.00 73.81 101 THR A CA 1
ATOM 770 C C . THR A 1 101 ? -3.334 -0.548 -3.948 1.00 73.81 101 THR A C 1
ATOM 772 O O . THR A 1 101 ? -4.126 -0.134 -3.096 1.00 73.81 101 THR A O 1
ATOM 775 N N . VAL A 1 102 ? -3.428 -0.176 -5.228 1.00 72.56 102 VAL A N 1
ATOM 776 C CA . VAL A 1 102 ? -4.480 0.716 -5.738 1.00 72.56 102 VAL A CA 1
ATOM 777 C C . VAL A 1 102 ? -5.857 0.053 -5.651 1.00 72.56 102 VAL A C 1
ATOM 779 O O . VAL A 1 102 ? -6.804 0.702 -5.216 1.00 72.56 102 VAL A O 1
ATOM 782 N N . ALA A 1 103 ? -5.980 -1.235 -5.976 1.00 75.69 103 ALA A N 1
ATOM 783 C CA . ALA A 1 103 ? -7.231 -1.988 -5.872 1.00 75.69 103 ALA A CA 1
ATOM 784 C C . ALA A 1 103 ? -7.719 -2.114 -4.417 1.00 75.69 103 ALA A C 1
ATOM 786 O O . ALA A 1 103 ? -8.896 -1.876 -4.127 1.00 75.69 103 ALA A O 1
ATOM 787 N N . ALA A 1 104 ? -6.819 -2.402 -3.474 1.00 74.62 104 ALA A N 1
ATOM 788 C CA . ALA A 1 104 ? -7.127 -2.411 -2.045 1.00 74.62 104 ALA A CA 1
ATOM 789 C C . ALA A 1 104 ? -7.571 -1.017 -1.559 1.00 74.62 104 ALA A C 1
ATOM 791 O O . ALA A 1 104 ? -8.556 -0.877 -0.831 1.00 74.62 104 ALA A O 1
ATOM 792 N N . SER A 1 105 ? -6.911 0.037 -2.044 1.00 71.19 105 SER A N 1
ATOM 793 C CA . SER A 1 105 ? -7.283 1.423 -1.736 1.00 71.19 105 SER A CA 1
ATOM 794 C C . SER A 1 105 ? -8.646 1.805 -2.323 1.00 71.19 105 SER A C 1
ATOM 796 O O . SER A 1 105 ? -9.460 2.428 -1.643 1.00 71.19 105 SER A O 1
ATOM 798 N N . LEU A 1 106 ? -8.947 1.378 -3.552 1.00 69.94 106 LEU A N 1
ATOM 799 C CA . LEU A 1 106 ? -10.252 1.560 -4.195 1.00 69.94 106 LEU A CA 1
ATOM 800 C C . LEU A 1 106 ? -11.357 0.815 -3.447 1.00 69.94 106 LEU A C 1
ATOM 802 O O . LEU A 1 106 ? -12.449 1.353 -3.316 1.00 69.94 106 LEU A O 1
ATOM 806 N N . THR A 1 107 ? -11.066 -0.355 -2.873 1.00 68.06 107 THR A N 1
ATOM 807 C CA . THR A 1 107 ? -12.003 -1.111 -2.017 1.00 68.06 107 THR A CA 1
ATOM 808 C C . THR A 1 107 ? -12.354 -0.353 -0.726 1.00 68.06 107 THR A C 1
ATOM 810 O O . THR A 1 107 ? -13.400 -0.578 -0.116 1.00 68.06 107 THR A O 1
ATOM 813 N N . THR A 1 108 ? -11.551 0.643 -0.343 1.00 65.62 108 THR A N 1
ATOM 814 C CA . THR A 1 108 ? -11.861 1.538 0.783 1.00 65.62 108 THR A CA 1
ATOM 815 C C . THR A 1 108 ? -12.972 2.546 0.433 1.00 65.62 108 THR A C 1
ATOM 817 O O . THR A 1 108 ? -13.683 3.014 1.322 1.00 65.62 108 THR A O 1
ATOM 820 N N . ILE A 1 109 ? -13.193 2.852 -0.853 1.00 65.56 109 ILE A N 1
ATOM 821 C CA . ILE A 1 109 ? -14.254 3.761 -1.329 1.00 65.56 109 ILE A CA 1
ATOM 822 C C . ILE A 1 109 ? -15.668 3.203 -1.074 1.00 65.56 109 ILE A C 1
ATOM 824 O O . ILE A 1 109 ? -16.467 3.915 -0.459 1.00 65.56 109 ILE A O 1
ATOM 828 N N . PRO A 1 110 ? -16.018 1.955 -1.458 1.00 62.69 110 PRO A N 1
ATOM 829 C CA . PRO A 1 110 ? -17.317 1.387 -1.118 1.00 62.69 110 PRO A CA 1
ATOM 830 C C . PRO A 1 110 ? -17.488 1.242 0.395 1.00 62.69 110 PRO A C 1
ATOM 832 O O . PRO A 1 110 ? -18.589 1.461 0.891 1.00 62.69 110 PRO A O 1
ATOM 835 N N . MET A 1 111 ? -16.414 0.997 1.155 1.00 61.66 111 MET A N 1
ATOM 836 C CA . MET A 1 111 ? -16.480 1.027 2.620 1.00 61.66 111 MET A CA 1
ATOM 837 C C . MET A 1 111 ? -16.803 2.433 3.161 1.00 61.66 111 MET A C 1
ATOM 839 O O . MET A 1 111 ? -17.513 2.554 4.152 1.00 61.66 111 MET A O 1
ATOM 843 N N . TYR A 1 112 ? -16.367 3.509 2.502 1.00 61.44 112 TYR A N 1
ATOM 844 C CA . TYR A 1 112 ? -16.698 4.882 2.901 1.00 61.44 112 TYR A CA 1
ATOM 845 C C . TYR A 1 112 ? -18.157 5.258 2.580 1.00 61.44 112 TYR A C 1
ATOM 847 O O . TYR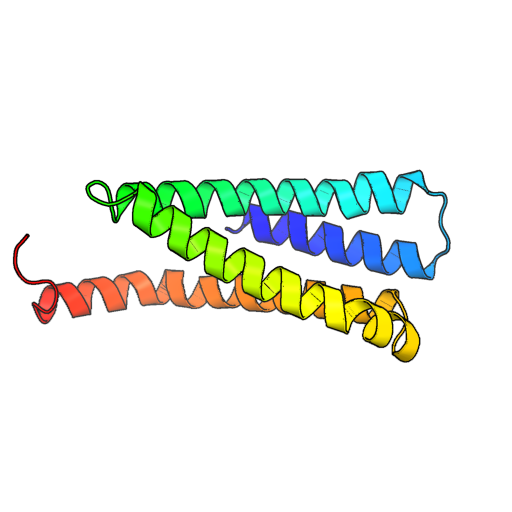 A 1 112 ? -18.825 5.926 3.373 1.00 61.44 112 TYR A O 1
ATOM 855 N N . ILE A 1 113 ? -18.676 4.791 1.438 1.00 62.84 113 ILE A N 1
ATOM 856 C CA . ILE A 1 113 ? -20.052 5.059 0.985 1.00 62.84 113 ILE A CA 1
ATOM 857 C C . ILE A 1 113 ? -21.061 4.180 1.743 1.00 62.84 113 ILE A C 1
ATOM 859 O O . ILE A 1 113 ? -22.048 4.681 2.285 1.00 62.84 113 ILE A O 1
ATOM 863 N N . TRP A 1 114 ? -20.810 2.872 1.836 1.00 59.12 114 TRP A N 1
ATOM 864 C CA . TRP A 1 114 ? -21.674 1.929 2.550 1.00 59.12 114 TRP A CA 1
ATOM 865 C C . TRP A 1 114 ? -21.389 1.840 4.045 1.00 59.12 114 TRP A C 1
ATOM 867 O O . TRP A 1 114 ? -22.253 1.374 4.782 1.00 59.12 114 TRP A O 1
ATOM 877 N N . GLY A 1 115 ? -20.266 2.363 4.535 1.00 55.81 115 GLY A N 1
ATOM 878 C CA . GLY A 1 115 ? -19.939 2.387 5.962 1.00 55.81 115 GLY A CA 1
ATOM 879 C C . GLY A 1 115 ? -20.970 3.147 6.788 1.00 55.81 115 GLY A C 1
ATOM 880 O O . GLY A 1 115 ? -21.378 2.660 7.838 1.00 55.81 115 GLY A O 1
ATOM 881 N N . LYS A 1 116 ? -21.502 4.274 6.288 1.00 56.12 116 LYS A N 1
ATOM 882 C CA . LYS A 1 116 ? -22.607 4.991 6.960 1.00 56.12 116 LYS A CA 1
ATOM 883 C C . LYS A 1 116 ? -23.884 4.149 7.035 1.00 56.12 116 LYS A C 1
ATOM 885 O O . LYS A 1 116 ? -24.612 4.225 8.023 1.00 56.12 116 LYS A O 1
ATOM 890 N N . ARG A 1 117 ? -24.143 3.327 6.011 1.00 57.31 117 ARG A N 1
ATOM 891 C CA . ARG A 1 117 ? -25.313 2.440 5.936 1.00 57.31 117 ARG A CA 1
ATOM 892 C C . ARG A 1 117 ? -25.139 1.194 6.806 1.00 57.31 117 ARG A C 1
ATOM 894 O O . ARG A 1 117 ? -26.090 0.782 7.451 1.00 57.31 117 ARG A O 1
ATOM 901 N N . ALA A 1 118 ? -23.929 0.649 6.895 1.00 59.72 118 ALA A N 1
ATOM 902 C CA . ALA A 1 118 ? -23.597 -0.458 7.784 1.00 59.72 118 ALA A CA 1
ATOM 903 C C . ALA A 1 118 ? -23.614 -0.025 9.261 1.00 59.72 118 ALA A C 1
ATOM 905 O O . ALA A 1 118 ? -24.217 -0.709 10.082 1.00 59.72 118 ALA A O 1
ATOM 906 N N . ARG A 1 119 ? -23.057 1.149 9.607 1.00 59.41 119 ARG A N 1
ATOM 907 C CA . ARG A 1 119 ? -23.081 1.686 10.984 1.00 59.41 119 ARG A CA 1
ATOM 908 C C . ARG A 1 119 ? -24.501 1.980 11.466 1.00 59.41 119 ARG A C 1
ATOM 910 O O . ARG A 1 119 ? -24.836 1.645 12.598 1.00 59.41 119 ARG A O 1
ATOM 917 N N . SER A 1 120 ? -25.353 2.550 10.608 1.00 58.84 120 SER A N 1
ATOM 918 C CA . SER A 1 120 ? -26.762 2.787 10.953 1.00 58.84 120 SER A CA 1
ATOM 919 C C . SER A 1 120 ? -27.564 1.489 11.069 1.00 58.84 120 SER A C 1
ATOM 921 O O . SER A 1 120 ? -28.473 1.410 11.894 1.00 58.84 120 SER A O 1
ATOM 923 N N . TRP A 1 121 ? -27.208 0.449 10.309 1.00 62.22 121 TRP A N 1
ATOM 924 C CA . TRP A 1 121 ? -27.831 -0.872 10.408 1.00 62.22 121 TRP A CA 1
ATOM 925 C C . TRP A 1 121 ? -27.408 -1.628 11.673 1.00 62.22 121 TRP A C 1
ATOM 927 O O . TRP A 1 121 ? -28.260 -2.205 12.341 1.00 62.22 121 TRP A O 1
ATOM 937 N N . VAL A 1 122 ? -26.127 -1.562 12.053 1.00 62.41 122 VAL A N 1
ATOM 938 C CA . VAL A 1 122 ? -25.601 -2.155 13.297 1.00 62.41 122 VAL A CA 1
ATOM 939 C C . VAL A 1 122 ? -26.170 -1.453 14.534 1.00 62.41 122 VAL A C 1
ATOM 941 O O . VAL A 1 122 ? -26.569 -2.135 15.476 1.00 62.41 122 VAL A O 1
ATOM 944 N N . TYR A 1 123 ? -26.301 -0.119 14.507 1.00 59.19 123 TYR A N 1
ATOM 945 C CA . TYR A 1 123 ? -26.971 0.642 15.570 1.00 59.19 123 TYR A CA 1
ATOM 946 C C . TYR A 1 123 ? -28.464 0.289 15.673 1.00 59.19 123 TYR A C 1
ATOM 948 O O . TYR A 1 123 ? -28.964 0.033 16.763 1.00 59.19 123 TYR A O 1
ATOM 956 N N . ARG A 1 124 ? -29.179 0.187 14.541 1.00 59.62 124 ARG A N 1
ATOM 957 C CA . ARG A 1 124 ? -30.606 -0.191 14.524 1.00 59.62 124 ARG A CA 1
ATOM 958 C C . ARG A 1 124 ? -30.872 -1.641 14.924 1.00 59.62 124 ARG A C 1
ATOM 960 O O . ARG A 1 124 ? -31.947 -1.921 15.438 1.00 59.62 124 ARG A O 1
ATOM 967 N N . LYS A 1 125 ? -29.936 -2.557 14.671 1.00 64.06 125 LYS A N 1
ATOM 968 C CA . LYS A 1 125 ? -30.064 -3.973 15.046 1.00 64.06 125 LYS A CA 1
ATOM 969 C C . LYS A 1 125 ? -29.489 -4.308 16.425 1.00 64.06 125 LYS A C 1
ATOM 971 O O . LYS A 1 125 ? -29.527 -5.472 16.801 1.00 64.06 125 LYS A O 1
ATOM 976 N N . GLY A 1 126 ? -28.979 -3.321 17.171 1.00 55.75 126 GLY A N 1
ATOM 977 C CA . GLY A 1 126 ? -28.562 -3.498 18.568 1.00 55.75 126 GLY A CA 1
ATOM 978 C C . GLY A 1 126 ? -27.454 -4.536 18.781 1.00 55.75 126 GLY A C 1
ATOM 979 O O . GLY A 1 126 ? -27.365 -5.113 19.858 1.00 55.75 126 GLY A O 1
ATOM 980 N N . ILE A 1 127 ? -26.634 -4.805 17.759 1.00 57.16 127 ILE A N 1
ATOM 981 C CA . ILE A 1 127 ? -25.589 -5.847 17.807 1.00 57.16 127 ILE A CA 1
ATOM 982 C C . ILE A 1 127 ? -24.359 -5.346 18.583 1.00 57.16 127 ILE A C 1
ATOM 984 O O . ILE A 1 127 ? -23.637 -6.127 19.193 1.00 57.16 127 ILE A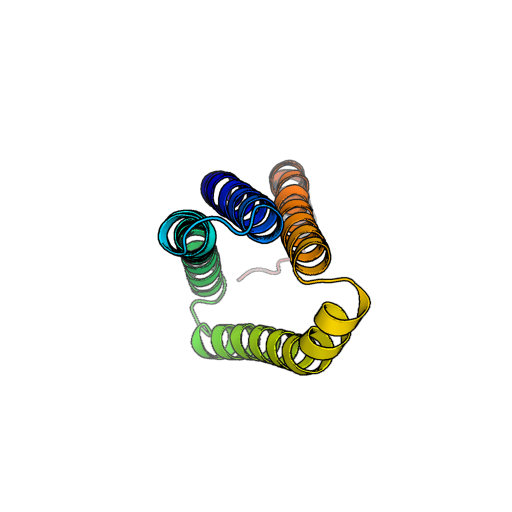 O 1
ATOM 988 N N . ALA A 1 128 ? -24.156 -4.026 18.621 1.00 54.41 128 ALA A N 1
ATOM 989 C CA . ALA A 1 128 ? -23.310 -3.394 19.621 1.00 54.41 128 ALA A CA 1
ATOM 990 C C . ALA A 1 128 ? -24.134 -3.265 20.908 1.00 54.41 128 ALA A C 1
ATOM 992 O O . ALA A 1 128 ? -24.830 -2.270 21.120 1.00 54.41 128 ALA A O 1
ATOM 993 N N . GLY A 1 129 ? -24.121 -4.325 21.719 1.00 45.22 129 GLY A N 1
ATOM 994 C CA . GLY A 1 129 ? -24.608 -4.267 23.091 1.00 45.22 129 GLY A CA 1
ATOM 995 C C . GLY A 1 129 ? -23.977 -3.079 23.814 1.00 45.22 129 GLY A C 1
ATOM 996 O O . GLY A 1 129 ? -22.822 -2.743 23.562 1.00 45.22 129 GLY A O 1
ATOM 997 N N . LYS A 1 130 ? -24.785 -2.432 24.656 1.00 45.66 130 LYS A N 1
ATOM 998 C CA . LYS A 1 130 ? -24.417 -1.313 25.529 1.00 45.66 130 LYS A CA 1
ATOM 999 C C . LYS A 1 130 ? -22.998 -1.506 26.086 1.00 45.66 130 LYS A C 1
ATOM 1001 O O . LYS A 1 130 ? -22.793 -2.405 26.899 1.00 45.66 130 LYS A O 1
ATOM 1006 N N . ALA A 1 131 ? -22.063 -0.683 25.622 1.00 37.91 131 ALA A N 1
ATOM 1007 C CA . ALA A 1 131 ? -20.919 -0.279 26.428 1.00 37.91 131 ALA A CA 1
ATOM 1008 C C . ALA A 1 131 ? -21.356 0.945 27.235 1.00 37.91 131 ALA A C 1
ATOM 1010 O O . ALA A 1 131 ? -22.041 1.808 26.630 1.00 37.91 131 ALA A O 1
#

Radius of gyration: 18.54 Å; Cα contacts (8 Å, |Δi|>4): 89; chains: 1; bounding box: 50×28×46 Å

Mean predicted aligned error: 10.69 Å

pLDDT: mean 72.04, std 10.42, rang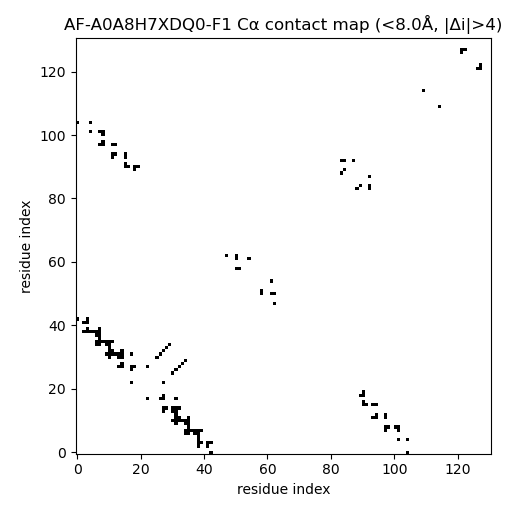e [37.91, 91.31]

Secondary structure (DSSP, 8-state):
-HHHHHHHHHHHHHHHHHHHHT--THIIIIIIIHHHHHHHHHHHHHHHHHHHHHTGGGHHHHHHHHHHHHHHHHHHHHHHHHHHHHHHHHHHHHHHHHHHHHHHHHHHHHHHHHHHHHHHHHHHTT-S---

Solvent-accessible surface area (backbone atoms only — not comparable to full-atom values): 6946 Å² total; per-residue (Å²): 106,71,67,25,49,56,32,31,48,53,8,31,54,45,29,34,52,31,65,72,63,75,52,68,67,64,54,37,49,56,51,8,50,43,30,29,53,55,13,50,50,61,43,49,56,53,53,53,54,51,48,38,70,78,30,67,94,47,33,68,62,55,49,50,53,53,50,48,56,52,49,53,52,50,52,56,44,63,72,47,47,60,63,47,32,74,74,62,34,65,42,52,52,43,45,51,53,36,48,52,52,50,51,57,53,53,57,49,51,58,47,61,66,45,39,61,57,50,53,51,47,41,63,74,65,53,74,71,62,90,126

Sequence (131 aa):
MISYLLFTATGFFAWGQSAKALSPWPVPVVVGLGLINFGIQLGTTGVVSYVVDCHRDKSGEAFAAMNFVKNMFAFGLVNYINDWIATQGTRNVFFVIGGLTVAASLTTIPMYIWGKRARSWVYRKGIAGKA